Protein AF-A0A351L813-F1 (afdb_monomer_lite)

Foldseek 3Di:
DDQDDPDQPPPPDHDDDDDDDDDPVVVVVLVVVCVVVSHDSVVSVVCVVVCVPPDDDPPDDPPDDDDD

Radius of gyration: 15.04 Å; chains: 1; bounding box: 33×26×46 Å

Structure (mmCIF, N/CA/C/O backbone):
data_AF-A0A351L813-F1
#
_entry.id   AF-A0A351L813-F1
#
loop_
_atom_site.group_PDB
_atom_site.id
_atom_site.type_symbol
_atom_site.label_atom_id
_atom_site.label_alt_id
_atom_site.label_comp_id
_atom_site.label_asym_id
_atom_site.label_entity_id
_atom_site.label_seq_id
_atom_site.pdbx_PDB_ins_code
_atom_site.Cartn_x
_atom_site.Cartn_y
_atom_site.Cartn_z
_atom_site.occupancy
_atom_site.B_iso_or_equiv
_atom_site.auth_seq_id
_atom_site.auth_comp_id
_atom_site.auth_asym_id
_atom_site.auth_atom_id
_atom_site.pdbx_PDB_model_num
ATOM 1 N N . MET A 1 1 ? -3.720 9.205 18.435 1.00 42.00 1 MET A N 1
ATOM 2 C CA . MET A 1 1 ? -4.804 8.452 17.769 1.00 42.00 1 MET A CA 1
ATOM 3 C C . MET A 1 1 ? -4.248 7.100 17.350 1.00 42.00 1 MET A C 1
ATOM 5 O O . MET A 1 1 ? -3.307 7.060 16.566 1.00 42.00 1 MET A O 1
ATOM 9 N N . THR A 1 2 ? -4.725 6.011 17.944 1.00 50.09 2 THR A N 1
ATOM 10 C CA . THR A 1 2 ? -4.321 4.642 17.594 1.00 50.09 2 THR A CA 1
ATOM 11 C C . THR A 1 2 ? -5.052 4.214 16.321 1.00 50.09 2 THR A C 1
ATOM 13 O O . THR A 1 2 ? -6.252 4.442 16.191 1.00 50.09 2 THR A O 1
ATOM 16 N N . ARG A 1 3 ? -4.333 3.645 15.344 1.00 59.50 3 ARG A N 1
ATOM 17 C CA . ARG A 1 3 ? -4.951 3.136 14.108 1.00 59.50 3 ARG A CA 1
ATOM 18 C C . ARG A 1 3 ? -5.903 1.981 14.455 1.00 59.50 3 ARG A C 1
ATOM 20 O O . ARG A 1 3 ? -5.515 1.146 15.278 1.00 59.50 3 ARG A O 1
ATOM 27 N N . PRO A 1 4 ? -7.101 1.904 13.849 1.00 59.16 4 PRO A N 1
ATOM 28 C CA . PRO A 1 4 ? -8.002 0.781 14.066 1.00 59.16 4 PRO A CA 1
ATOM 29 C C . PRO A 1 4 ? -7.298 -0.524 13.676 1.00 59.16 4 PRO A C 1
ATOM 31 O O . PRO A 1 4 ? -6.682 -0.642 12.614 1.00 59.16 4 PRO A O 1
ATOM 34 N N . LYS A 1 5 ? -7.319 -1.482 14.602 1.00 51.09 5 LYS A N 1
ATOM 35 C CA . LYS A 1 5 ? -6.741 -2.813 14.429 1.00 51.09 5 LYS A CA 1
ATOM 36 C C . LYS A 1 5 ? -7.653 -3.559 13.458 1.00 51.09 5 LYS A C 1
ATOM 38 O O . LYS 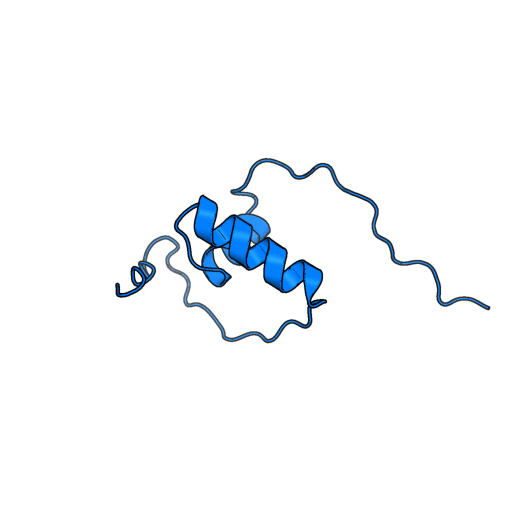A 1 5 ? -8.821 -3.744 13.771 1.00 51.09 5 LYS A O 1
ATOM 43 N N . ALA A 1 6 ? -7.131 -3.920 12.288 1.00 54.56 6 ALA A N 1
ATOM 44 C CA . ALA A 1 6 ? -7.889 -4.662 11.285 1.00 54.56 6 ALA A CA 1
ATOM 45 C C . ALA A 1 6 ? -8.481 -5.934 11.914 1.00 54.56 6 ALA A C 1
ATOM 47 O O . ALA A 1 6 ? -7.749 -6.705 12.548 1.00 54.56 6 ALA A O 1
ATOM 48 N N . ASP A 1 7 ? -9.794 -6.093 11.763 1.00 52.41 7 ASP A N 1
ATOM 49 C CA . ASP A 1 7 ? -10.541 -7.281 12.152 1.00 52.41 7 ASP A CA 1
ATOM 50 C C . ASP A 1 7 ? -9.958 -8.495 11.413 1.00 52.41 7 ASP A C 1
ATO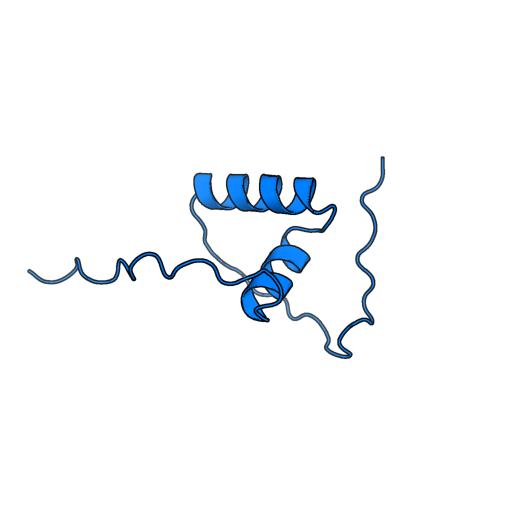M 52 O O . ASP A 1 7 ? -9.752 -8.464 10.199 1.00 52.41 7 ASP A O 1
ATOM 56 N N . ARG A 1 8 ? -9.567 -9.525 12.164 1.00 53.44 8 ARG A N 1
ATOM 57 C CA . ARG A 1 8 ? -8.809 -10.673 11.643 1.00 53.44 8 ARG A CA 1
ATOM 58 C C . ARG A 1 8 ? -9.708 -11.806 11.150 1.00 53.44 8 ARG A C 1
ATOM 60 O O . ARG A 1 8 ? -9.167 -12.822 10.730 1.00 53.44 8 ARG A O 1
ATOM 67 N N . GLU A 1 9 ? -11.030 -11.647 11.179 1.00 53.00 9 GLU A N 1
ATOM 68 C CA . GLU A 1 9 ? -11.957 -12.770 10.975 1.00 53.00 9 GLU A CA 1
ATOM 69 C C . GLU A 1 9 ? -12.838 -12.682 9.719 1.00 53.00 9 GLU A C 1
ATOM 71 O O . GLU A 1 9 ? -13.556 -13.631 9.424 1.00 53.00 9 GLU A O 1
ATOM 76 N N . GLY A 1 10 ? -12.743 -11.620 8.912 1.00 60.34 10 GLY A N 1
ATOM 77 C CA . GLY A 1 10 ? -13.668 -11.411 7.785 1.00 60.34 10 GLY A CA 1
ATOM 78 C C . GLY A 1 10 ? -13.647 -12.478 6.675 1.00 60.34 10 GLY A C 1
ATOM 79 O O . GLY A 1 10 ? -14.672 -12.695 6.035 1.00 60.34 10 GLY A O 1
ATOM 80 N N . TYR A 1 11 ? -12.515 -13.159 6.447 1.00 68.00 11 TYR A N 1
ATOM 81 C CA . TYR A 1 11 ? -12.351 -14.104 5.324 1.00 68.00 11 TYR A CA 1
ATOM 82 C C . TYR A 1 11 ? -11.958 -15.532 5.736 1.00 68.00 11 TYR A C 1
ATOM 84 O O . TYR A 1 11 ? -11.765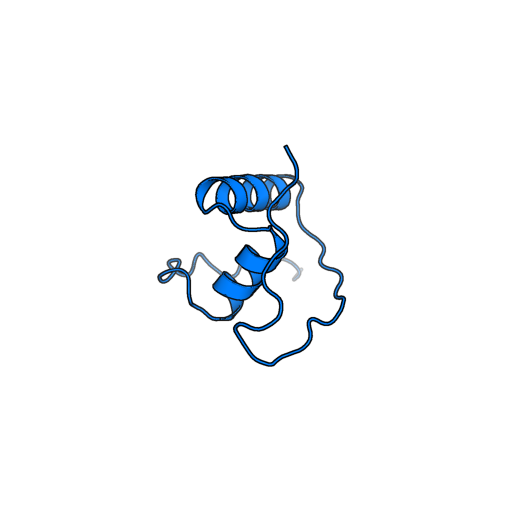 -16.378 4.871 1.00 68.00 11 TYR A O 1
ATOM 92 N N . GLY A 1 12 ? -11.810 -15.823 7.035 1.00 75.00 12 GLY A N 1
ATOM 93 C CA . GLY A 1 12 ? -11.437 -17.161 7.530 1.00 75.00 12 GLY A CA 1
ATOM 94 C C . GLY A 1 12 ? -10.008 -17.632 7.201 1.00 75.00 12 GLY A C 1
ATOM 95 O O . GLY A 1 12 ? -9.597 -18.699 7.654 1.00 75.00 12 GLY A O 1
ATOM 96 N N . GLU A 1 13 ? -9.229 -16.842 6.458 1.00 81.25 13 GLU A N 1
ATOM 97 C CA . GLU A 1 13 ? -7.839 -17.128 6.091 1.00 81.25 13 GLU A CA 1
ATOM 98 C C . GLU A 1 13 ? -6.850 -16.410 7.023 1.00 81.25 13 GLU A C 1
ATOM 100 O O . GLU A 1 13 ? -7.063 -15.269 7.445 1.00 81.25 13 GLU A O 1
ATOM 105 N N . LYS A 1 14 ? -5.721 -17.062 7.327 1.00 84.81 14 LYS A N 1
ATOM 106 C CA . LYS A 1 14 ? -4.611 -16.414 8.039 1.00 84.81 14 LYS A CA 1
ATOM 107 C C . LYS A 1 14 ? -3.741 -15.658 7.037 1.00 84.81 14 LYS A C 1
ATOM 109 O O . LYS A 1 14 ? -3.389 -16.195 5.996 1.00 84.81 14 LYS A O 1
ATOM 114 N N . LYS A 1 15 ? -3.359 -14.425 7.380 1.00 84.12 15 LYS A N 1
ATOM 115 C CA . LYS A 1 15 ? -2.426 -13.628 6.571 1.00 84.12 15 LYS A CA 1
ATOM 116 C C . LYS A 1 15 ? -1.007 -14.186 6.698 1.00 84.12 15 LYS A C 1
ATOM 118 O O . LYS A 1 15 ? -0.461 -14.201 7.803 1.00 84.12 15 LYS A O 1
ATOM 123 N N . ASP A 1 16 ? -0.402 -14.550 5.574 1.00 88.94 16 ASP A N 1
ATOM 124 C CA . ASP A 1 16 ? 1.025 -14.861 5.492 1.00 88.94 16 ASP A CA 1
ATOM 125 C C . ASP A 1 16 ? 1.863 -13.594 5.295 1.00 88.94 16 ASP A C 1
ATOM 127 O O . ASP A 1 16 ? 1.427 -12.594 4.715 1.00 88.94 16 ASP A O 1
ATOM 131 N N . ARG A 1 17 ? 3.103 -13.614 5.798 1.00 90.94 17 ARG A N 1
ATOM 132 C CA . ARG A 1 17 ? 4.026 -12.487 5.636 1.00 90.94 17 ARG A CA 1
ATOM 133 C C . ARG A 1 17 ? 4.743 -12.591 4.295 1.00 90.94 17 ARG A C 1
ATOM 135 O O . ARG A 1 17 ? 5.614 -13.436 4.122 1.00 90.94 17 ARG A O 1
ATOM 142 N N . VAL A 1 18 ? 4.444 -11.656 3.401 1.00 89.88 18 VAL A N 1
ATOM 143 C CA . VAL A 1 18 ? 5.129 -11.496 2.111 1.00 89.88 18 VAL A CA 1
ATOM 144 C C . VAL A 1 18 ? 5.905 -10.179 2.065 1.00 89.88 18 VAL A C 1
ATOM 146 O O . VAL A 1 18 ? 5.555 -9.216 2.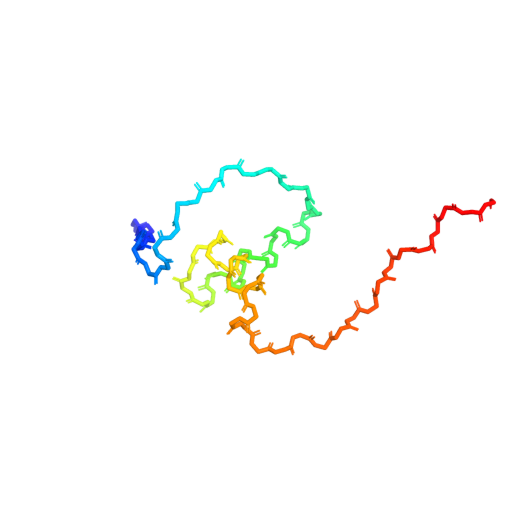749 1.00 89.88 18 VAL A O 1
ATOM 149 N N . ASN A 1 19 ? 6.960 -10.130 1.252 1.00 93.06 19 ASN A N 1
ATOM 150 C CA . ASN A 1 19 ? 7.684 -8.897 0.944 1.00 93.06 19 ASN A CA 1
ATOM 151 C C . ASN A 1 19 ? 7.417 -8.519 -0.514 1.00 93.06 19 ASN A C 1
ATOM 153 O O . ASN A 1 19 ? 7.530 -9.366 -1.397 1.00 93.06 19 ASN A O 1
ATOM 157 N N . ILE A 1 20 ? 7.095 -7.250 -0.761 1.00 90.69 20 ILE A N 1
ATOM 158 C CA . ILE A 1 20 ? 6.916 -6.697 -2.106 1.00 90.69 20 ILE A CA 1
ATOM 159 C C . ILE A 1 20 ? 7.771 -5.442 -2.256 1.00 90.69 20 ILE A C 1
ATOM 161 O O . ILE A 1 20 ? 7.900 -4.653 -1.317 1.00 90.69 20 ILE A O 1
ATOM 165 N N . THR A 1 21 ? 8.337 -5.246 -3.443 1.00 94.19 21 THR 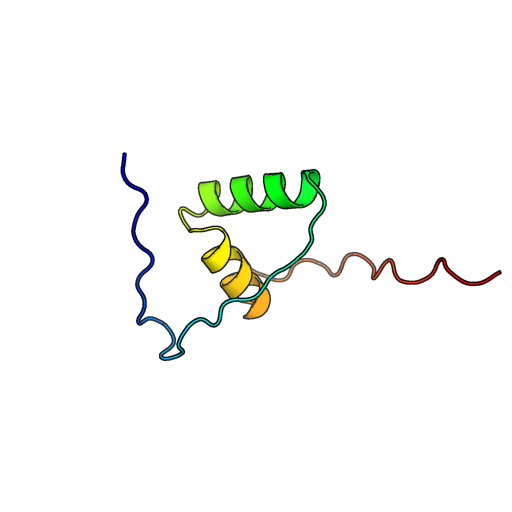A N 1
ATOM 166 C CA . THR A 1 21 ? 9.140 -4.064 -3.769 1.00 94.19 21 THR A CA 1
ATOM 167 C C . THR A 1 21 ? 8.308 -3.119 -4.620 1.00 94.19 21 THR A C 1
ATOM 169 O O . THR A 1 21 ? 7.749 -3.523 -5.635 1.00 94.19 21 THR A O 1
ATOM 172 N N . LEU A 1 22 ? 8.226 -1.854 -4.209 1.00 93.56 22 LEU A N 1
ATOM 173 C CA . LEU A 1 22 ? 7.425 -0.826 -4.868 1.00 93.56 22 LEU A CA 1
ATOM 174 C C . LEU A 1 22 ? 8.221 0.472 -4.978 1.00 93.56 22 LEU A C 1
ATOM 176 O O . LEU A 1 22 ? 8.998 0.812 -4.081 1.00 93.56 22 LEU A O 1
ATOM 180 N N . THR A 1 23 ? 7.969 1.242 -6.036 1.00 97.38 23 THR A N 1
ATOM 181 C CA . THR A 1 23 ? 8.534 2.590 -6.163 1.00 97.38 23 THR A CA 1
ATOM 182 C C . THR A 1 23 ? 8.040 3.495 -5.023 1.00 97.38 23 THR A C 1
ATOM 184 O O . THR A 1 23 ? 6.931 3.291 -4.513 1.00 97.38 23 THR A O 1
ATOM 187 N N . PRO A 1 24 ? 8.803 4.531 -4.624 1.00 96.25 24 PRO A N 1
ATOM 188 C CA . PRO A 1 24 ? 8.364 5.471 -3.588 1.00 96.25 24 PRO A CA 1
ATOM 189 C C . PRO A 1 24 ? 7.009 6.120 -3.907 1.00 96.25 24 PRO A C 1
ATOM 191 O O . PRO A 1 24 ? 6.166 6.292 -3.026 1.00 96.25 24 PRO A O 1
ATOM 194 N N . THR A 1 25 ? 6.763 6.421 -5.186 1.00 96.75 25 THR A N 1
ATOM 195 C CA . THR A 1 25 ? 5.485 6.965 -5.660 1.00 96.75 25 THR A CA 1
ATOM 196 C C . THR A 1 25 ? 4.333 5.996 -5.413 1.00 96.75 25 THR A C 1
ATOM 198 O O . THR A 1 25 ? 3.310 6.408 -4.872 1.00 96.75 25 THR A O 1
ATOM 201 N N . ALA A 1 26 ? 4.498 4.714 -5.750 1.00 94.19 26 ALA A N 1
ATOM 202 C CA . ALA A 1 26 ? 3.465 3.704 -5.534 1.00 94.19 26 ALA A CA 1
ATOM 203 C C . ALA A 1 26 ? 3.155 3.515 -4.041 1.00 94.19 26 ALA A C 1
ATOM 205 O O . ALA A 1 26 ? 1.988 3.461 -3.660 1.00 94.19 26 ALA A O 1
ATOM 206 N N . GLN A 1 27 ? 4.181 3.501 -3.181 1.00 95.44 27 GLN A N 1
ATOM 207 C CA . GLN A 1 27 ? 3.994 3.412 -1.728 1.00 95.44 27 GLN A CA 1
ATOM 208 C C . GLN A 1 27 ? 3.153 4.580 -1.191 1.00 95.44 27 GLN A C 1
ATOM 210 O O . GLN A 1 27 ? 2.197 4.362 -0.448 1.00 95.44 27 GLN A O 1
ATOM 215 N N . ARG A 1 28 ? 3.462 5.811 -1.623 1.00 96.00 28 ARG A N 1
ATOM 216 C CA . ARG A 1 28 ? 2.716 7.013 -1.226 1.00 96.00 28 ARG A CA 1
ATOM 217 C C . ARG A 1 28 ? 1.264 6.978 -1.702 1.00 96.00 28 ARG A C 1
ATOM 219 O O . ARG A 1 28 ? 0.377 7.358 -0.944 1.00 96.00 28 ARG A O 1
ATOM 226 N N . LEU A 1 29 ? 1.017 6.537 -2.935 1.00 95.56 29 LEU A N 1
ATOM 227 C CA . LEU A 1 29 ? -0.341 6.437 -3.478 1.00 95.56 29 LEU A CA 1
ATOM 228 C C . LEU A 1 29 ? -1.178 5.403 -2.716 1.00 95.56 29 LEU A C 1
ATOM 230 O O . LEU A 1 29 ? -2.317 5.700 -2.363 1.00 95.56 29 LEU A O 1
ATOM 234 N N . LEU A 1 30 ? -0.599 4.243 -2.385 1.00 93.94 30 LEU A N 1
ATOM 235 C CA . LEU A 1 30 ? -1.268 3.234 -1.560 1.00 93.94 30 LEU A CA 1
ATOM 236 C C . LEU A 1 30 ? -1.612 3.772 -0.167 1.00 93.94 30 LEU A C 1
ATOM 238 O O . LEU A 1 30 ? -2.706 3.524 0.329 1.00 93.94 30 LEU A O 1
ATOM 242 N N . ASP A 1 31 ? -0.713 4.535 0.459 1.00 94.62 31 ASP A N 1
ATOM 243 C CA . ASP A 1 31 ? -0.984 5.160 1.759 1.00 94.62 31 ASP A CA 1
ATOM 244 C C . ASP A 1 31 ? -2.117 6.184 1.697 1.00 94.62 31 ASP A C 1
ATOM 246 O O . ASP A 1 31 ? -2.973 6.217 2.582 1.00 94.62 31 ASP A O 1
ATOM 250 N N . GLN A 1 32 ? -2.145 7.001 0.643 1.00 95.31 32 GLN A N 1
ATOM 251 C CA . GLN A 1 32 ? -3.212 7.975 0.429 1.00 95.31 32 GLN A CA 1
ATOM 252 C C . GLN A 1 32 ? -4.561 7.280 0.220 1.00 95.31 32 GLN A C 1
ATOM 254 O O . GLN A 1 32 ? -5.531 7.626 0.890 1.00 95.31 32 GLN A O 1
ATOM 259 N N . GLN A 1 33 ? -4.617 6.269 -0.649 1.00 93.06 33 GLN A N 1
ATOM 260 C CA . GLN A 1 33 ? -5.836 5.498 -0.905 1.00 93.06 33 GLN A CA 1
ATOM 261 C C . GLN A 1 33 ? -6.330 4.775 0.353 1.00 93.06 33 GLN A C 1
ATOM 263 O O . GLN A 1 33 ? -7.512 4.852 0.680 1.00 93.06 33 GLN A O 1
ATOM 268 N N . ALA A 1 34 ? -5.425 4.138 1.099 1.00 91.00 34 ALA A N 1
ATOM 269 C CA . ALA A 1 34 ? -5.760 3.459 2.345 1.00 91.00 34 ALA A CA 1
ATOM 270 C C . ALA A 1 34 ? -6.316 4.446 3.385 1.00 91.00 34 ALA A C 1
ATOM 272 O O . ALA A 1 34 ? -7.321 4.159 4.032 1.00 91.00 34 ALA A O 1
ATOM 273 N N . SER A 1 35 ? -5.723 5.641 3.490 1.00 92.31 35 SER A N 1
ATOM 274 C CA . SER A 1 35 ? -6.211 6.695 4.384 1.00 92.31 35 SER A CA 1
ATOM 275 C C . SER A 1 35 ? -7.591 7.220 3.989 1.00 92.31 35 SER A C 1
ATOM 277 O O . SER A 1 35 ? -8.398 7.471 4.878 1.00 92.31 35 SER A O 1
ATOM 279 N N . VAL A 1 36 ? -7.867 7.395 2.692 1.00 91.44 36 VAL A N 1
ATOM 280 C CA . VAL A 1 36 ? -9.181 7.843 2.193 1.00 91.44 36 VAL A CA 1
ATOM 281 C C . VAL A 1 36 ? -10.263 6.806 2.487 1.00 91.44 36 VAL A C 1
ATOM 283 O O . VAL A 1 36 ? -11.365 7.165 2.887 1.00 91.44 36 VAL A O 1
ATOM 286 N N . LEU A 1 37 ? -9.938 5.522 2.335 1.00 87.56 37 LEU A N 1
ATOM 287 C CA . LEU A 1 37 ? -10.854 4.411 2.598 1.00 87.56 37 LEU A CA 1
ATOM 288 C C . LEU A 1 37 ? -10.942 4.035 4.087 1.00 87.56 37 LEU A C 1
ATOM 290 O O . LEU A 1 37 ? -11.741 3.179 4.455 1.00 87.56 37 LEU A O 1
ATOM 294 N N . GLY A 1 38 ? -10.123 4.645 4.950 1.00 89.94 38 GLY A N 1
ATOM 295 C CA . GLY A 1 38 ? -10.074 4.328 6.378 1.00 89.94 38 GLY A CA 1
ATOM 296 C C . GLY A 1 38 ? -9.545 2.921 6.689 1.00 89.94 38 GLY A C 1
ATOM 297 O O . GLY A 1 38 ? -9.784 2.405 7.780 1.00 89.94 38 GLY A O 1
ATOM 298 N N . VAL A 1 39 ? -8.820 2.298 5.756 1.00 88.88 39 VAL A N 1
ATOM 299 C CA . VAL A 1 39 ? -8.271 0.941 5.888 1.00 88.88 39 VAL A CA 1
ATOM 300 C C . VAL A 1 39 ? -6.751 0.961 6.032 1.00 88.88 39 VAL A C 1
ATOM 302 O O . VAL A 1 39 ? -6.079 1.973 5.839 1.00 88.88 39 VAL A O 1
ATOM 305 N N . SER A 1 40 ? -6.170 -0.181 6.395 1.00 92.19 40 SER A N 1
ATOM 306 C CA . SER A 1 40 ? -4.714 -0.335 6.381 1.00 92.19 40 SER A CA 1
ATOM 307 C C . SER A 1 40 ? -4.194 -0.575 4.961 1.00 92.19 40 SER A C 1
ATOM 309 O O . SER A 1 40 ? -4.912 -1.089 4.109 1.00 92.19 40 SER A O 1
ATOM 311 N N . ARG A 1 41 ? -2.913 -0.276 4.712 1.00 92.75 41 ARG A N 1
ATOM 312 C CA . ARG A 1 41 ? -2.267 -0.551 3.417 1.00 92.75 41 ARG A CA 1
ATOM 313 C C . ARG A 1 41 ? -2.363 -2.025 3.007 1.00 92.75 41 ARG A C 1
ATOM 315 O O . ARG A 1 41 ? -2.587 -2.318 1.841 1.00 92.75 41 ARG A O 1
ATOM 322 N N . SER A 1 42 ? -2.193 -2.951 3.952 1.00 91.50 42 SER A N 1
ATOM 323 C CA . SER A 1 42 ? -2.312 -4.387 3.674 1.00 91.50 42 SER A CA 1
ATOM 324 C C . SER A 1 42 ? -3.749 -4.794 3.369 1.00 91.50 42 SER A C 1
ATOM 326 O O . SER A 1 42 ? -3.963 -5.649 2.523 1.00 91.50 42 SER A O 1
ATOM 328 N N . GLU A 1 43 ? -4.730 -4.161 4.010 1.00 90.69 43 GLU A N 1
ATOM 329 C CA . GLU A 1 43 ? -6.142 -4.392 3.703 1.00 90.69 43 GLU A CA 1
ATOM 330 C C . GLU A 1 43 ? -6.519 -3.857 2.319 1.00 90.69 43 GLU A C 1
ATOM 332 O O . GLU A 1 43 ? -7.197 -4.541 1.563 1.00 90.69 43 GLU A O 1
ATOM 337 N N . LEU A 1 44 ? -6.001 -2.685 1.940 1.00 92.19 44 LEU A N 1
ATOM 338 C CA . LEU A 1 44 ? -6.153 -2.161 0.584 1.00 92.19 44 LEU A CA 1
ATOM 339 C C . LEU A 1 44 ? -5.597 -3.140 -0.464 1.00 92.19 44 LEU A C 1
ATOM 341 O O . LEU A 1 44 ? -6.252 -3.405 -1.466 1.00 92.19 44 LEU A O 1
ATOM 345 N N . ILE A 1 45 ? -4.403 -3.697 -0.230 1.00 91.94 45 ILE A N 1
ATOM 346 C CA . ILE A 1 45 ? -3.778 -4.673 -1.139 1.00 91.94 45 ILE A CA 1
ATOM 347 C C . ILE A 1 45 ? -4.635 -5.942 -1.269 1.00 91.94 45 ILE A C 1
ATOM 349 O O . ILE A 1 45 ? -4.833 -6.423 -2.382 1.00 91.94 45 ILE A O 1
ATOM 353 N N . GLU A 1 46 ? -5.176 -6.457 -0.165 1.00 90.88 46 GLU A N 1
ATOM 354 C CA . GLU A 1 46 ? -6.090 -7.610 -0.168 1.00 90.88 46 GLU A CA 1
ATOM 355 C C . GLU A 1 46 ? -7.372 -7.312 -0.954 1.00 90.88 46 GLU A C 1
ATOM 357 O O . GLU A 1 46 ? -7.784 -8.109 -1.794 1.00 90.88 46 GLU A O 1
ATOM 362 N N . GLN A 1 47 ? -7.979 -6.140 -0.743 1.00 89.88 47 GLN A N 1
ATOM 363 C CA . GLN A 1 47 ? -9.180 -5.721 -1.467 1.00 89.88 47 GLN A CA 1
ATOM 364 C C . GLN A 1 47 ? -8.931 -5.587 -2.975 1.00 89.88 47 GLN A C 1
ATOM 366 O O . GLN A 1 47 ? -9.779 -6.000 -3.767 1.00 89.88 47 GLN A O 1
ATOM 371 N N . ILE A 1 48 ? -7.766 -5.065 -3.381 1.00 90.12 48 ILE A N 1
ATOM 372 C CA . ILE A 1 48 ? -7.341 -5.024 -4.790 1.00 90.12 48 ILE A CA 1
ATOM 373 C C . ILE A 1 48 ? -7.197 -6.445 -5.342 1.00 90.12 48 ILE A C 1
ATOM 375 O O . ILE A 1 48 ? -7.773 -6.755 -6.381 1.00 90.12 48 ILE A O 1
ATOM 379 N N . ALA A 1 49 ? -6.459 -7.316 -4.648 1.00 89.50 49 ALA A N 1
ATOM 380 C CA . ALA A 1 49 ? -6.200 -8.684 -5.097 1.00 89.50 49 ALA A CA 1
ATOM 381 C C . ALA A 1 49 ? -7.485 -9.519 -5.225 1.00 89.50 49 ALA A C 1
ATOM 383 O O . ALA A 1 49 ? -7.589 -10.364 -6.110 1.00 89.50 49 ALA A O 1
ATOM 384 N N . ARG A 1 50 ? -8.480 -9.251 -4.373 1.00 87.38 50 ARG A N 1
ATOM 385 C CA . ARG A 1 50 ? -9.791 -9.917 -4.372 1.00 87.38 50 ARG A CA 1
ATOM 386 C C . ARG A 1 50 ? -10.812 -9.265 -5.313 1.00 87.38 50 ARG A C 1
ATOM 388 O O . ARG A 1 50 ? -11.942 -9.734 -5.381 1.00 87.38 50 ARG A O 1
ATOM 395 N N . GLY A 1 51 ? -10.445 -8.191 -6.021 1.00 86.62 51 GLY A N 1
ATOM 396 C CA . GLY A 1 51 ? -11.344 -7.481 -6.940 1.00 86.62 51 GLY A CA 1
ATOM 397 C C . GLY A 1 51 ? -12.510 -6.764 -6.248 1.00 86.62 51 GLY A C 1
ATOM 398 O O . GLY A 1 51 ? -13.537 -6.516 -6.873 1.00 86.62 51 GLY A O 1
ATOM 399 N N . LEU A 1 52 ? -12.371 -6.445 -4.957 1.00 84.00 52 LEU A N 1
ATOM 400 C CA . LEU A 1 52 ? -13.405 -5.783 -4.152 1.00 84.00 52 LEU A CA 1
ATOM 401 C C . LEU A 1 52 ? -13.452 -4.268 -4.382 1.00 84.00 52 LEU A C 1
ATOM 403 O O . LEU A 1 52 ? -14.449 -3.620 -4.069 1.00 84.00 52 LEU A O 1
ATOM 407 N N . LEU A 1 53 ? -12.381 -3.699 -4.936 1.00 79.25 53 LEU A N 1
ATOM 408 C CA . LEU A 1 53 ? -12.367 -2.330 -5.436 1.00 79.25 53 LEU A CA 1
ATOM 409 C C . LEU A 1 53 ? -12.732 -2.374 -6.917 1.00 79.25 53 LEU A C 1
ATOM 411 O O . LEU A 1 53 ? -12.081 -3.080 -7.687 1.00 79.25 53 LEU A O 1
ATOM 415 N N . GLY A 1 54 ? -13.793 -1.650 -7.286 1.00 65.06 54 GLY A N 1
ATOM 416 C CA . GLY A 1 54 ? -14.338 -1.629 -8.643 1.00 65.06 54 GLY A CA 1
ATOM 417 C C . GLY A 1 54 ? -13.252 -1.497 -9.713 1.00 65.06 54 GLY A C 1
ATOM 418 O O . GLY A 1 54 ? -12.274 -0.774 -9.532 1.00 65.06 54 GLY A O 1
ATOM 419 N N . SER A 1 55 ? -13.438 -2.235 -10.808 1.00 53.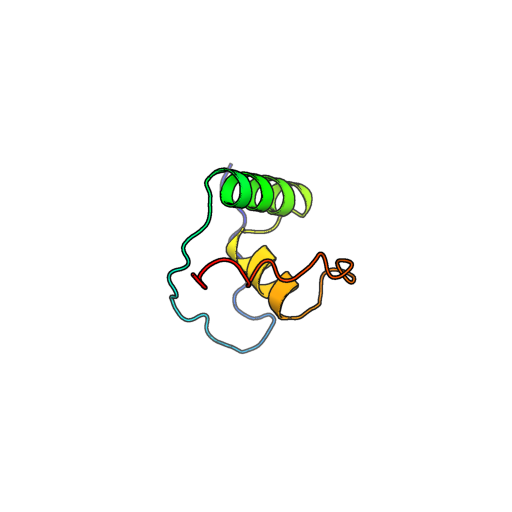53 55 SER A N 1
ATOM 420 C CA . SER A 1 55 ? -12.473 -2.484 -11.878 1.00 53.53 55 SER A CA 1
ATOM 421 C C . SER A 1 55 ? -11.594 -1.275 -12.208 1.00 53.53 55 SER A C 1
ATOM 423 O O . SER A 1 55 ? -12.052 -0.307 -12.816 1.00 53.53 55 SER A O 1
ATOM 425 N N . TYR A 1 56 ? -10.305 -1.349 -11.869 1.00 55.38 56 TYR A N 1
ATOM 426 C CA . TYR A 1 56 ? -9.322 -0.445 -12.453 1.00 55.38 56 TYR A CA 1
ATOM 427 C C . TYR A 1 56 ? -9.242 -0.761 -13.953 1.00 55.38 56 TYR A C 1
ATOM 429 O O . TYR A 1 56 ? -8.974 -1.916 -14.300 1.00 55.38 56 TYR A O 1
ATOM 437 N N . PRO A 1 57 ? -9.481 0.205 -14.863 1.00 48.47 57 PRO A N 1
ATOM 438 C CA . PRO A 1 57 ? -9.238 -0.023 -16.277 1.00 48.47 57 PRO A CA 1
ATOM 439 C C . PRO A 1 57 ? -7.781 -0.454 -16.433 1.00 48.47 57 PRO A C 1
ATOM 441 O O . PRO A 1 57 ? -6.872 0.176 -15.890 1.00 48.47 57 PRO A O 1
ATOM 444 N N . GLN A 1 58 ? -7.587 -1.581 -17.111 1.00 48.00 58 GLN A N 1
ATOM 445 C CA . GLN A 1 58 ? -6.317 -2.280 -17.216 1.00 48.00 58 GLN A CA 1
ATOM 446 C C . GLN A 1 58 ? -5.301 -1.411 -17.968 1.00 48.00 58 GLN A C 1
ATOM 448 O O . GLN A 1 58 ? -5.177 -1.463 -19.190 1.00 48.00 58 GLN A O 1
ATOM 453 N N . ALA A 1 59 ? -4.585 -0.560 -17.236 1.00 52.09 59 ALA A N 1
ATOM 454 C CA . ALA A 1 59 ? -3.513 0.244 -17.785 1.00 52.09 59 ALA A CA 1
ATOM 455 C C . ALA A 1 59 ? -2.301 -0.666 -18.009 1.00 52.09 59 ALA A C 1
ATOM 457 O O . ALA A 1 59 ? -1.539 -0.935 -17.090 1.00 52.09 59 ALA A O 1
ATOM 458 N N . LYS A 1 60 ? -2.203 -1.158 -19.249 1.00 49.22 60 LYS A N 1
ATOM 459 C CA . LYS A 1 60 ? -0.990 -1.534 -19.990 1.00 49.22 60 LYS A CA 1
ATOM 460 C C . LYS A 1 60 ? 0.109 -2.206 -19.152 1.00 49.22 60 LYS A C 1
ATOM 462 O O . LYS A 1 60 ? 0.865 -1.550 -18.441 1.00 49.22 60 LYS A O 1
ATOM 467 N N . VAL A 1 61 ? 0.254 -3.517 -19.333 1.00 50.31 61 VAL A N 1
ATOM 468 C CA . VAL A 1 61 ? 1.416 -4.285 -18.872 1.00 50.31 61 VAL A CA 1
ATOM 469 C C . VAL A 1 61 ? 2.668 -3.686 -19.531 1.00 50.31 61 VAL A C 1
ATOM 471 O O . VAL A 1 61 ? 2.937 -3.930 -20.703 1.00 50.31 61 VAL A O 1
ATOM 474 N N . LEU A 1 62 ? 3.405 -2.831 -18.818 1.00 55.28 62 LEU A N 1
ATOM 475 C CA . LEU A 1 62 ? 4.724 -2.359 -19.245 1.00 55.28 62 LEU A CA 1
ATOM 476 C C . LEU A 1 62 ? 5.728 -3.460 -18.915 1.00 55.28 62 LEU A C 1
ATOM 478 O O . LEU A 1 62 ? 6.391 -3.440 -17.883 1.00 55.28 62 LEU A O 1
ATOM 482 N N . GLY A 1 63 ? 5.752 -4.460 -19.787 1.00 56.94 63 GLY A N 1
ATOM 483 C CA . GLY A 1 63 ? 6.592 -5.640 -19.681 1.00 56.94 63 GLY A CA 1
ATOM 484 C C . GLY A 1 63 ? 7.227 -6.006 -21.011 1.00 56.94 63 GLY A C 1
ATOM 485 O O . GLY A 1 63 ? 7.260 -7.179 -21.328 1.00 56.94 63 GLY A O 1
ATOM 486 N N . GLU A 1 64 ? 7.715 -5.033 -21.781 1.00 54.94 64 GLU A N 1
ATOM 487 C CA . GLU A 1 64 ? 8.625 -5.286 -22.904 1.00 54.94 64 GLU A CA 1
ATOM 488 C C . GLU A 1 64 ? 9.593 -4.107 -23.040 1.00 54.94 64 GLU A C 1
ATOM 490 O O . GLU A 1 64 ? 9.295 -3.136 -23.721 1.00 54.94 64 GLU A O 1
ATOM 495 N N . PHE A 1 65 ? 10.731 -4.155 -22.346 1.00 54.12 65 PHE A N 1
ATOM 496 C CA . PHE A 1 65 ? 11.950 -3.457 -22.780 1.00 54.12 65 PHE A CA 1
ATOM 497 C C . PHE A 1 65 ? 13.180 -4.081 -22.110 1.00 54.12 65 PHE A C 1
ATOM 499 O O . PHE A 1 65 ? 13.846 -3.469 -21.287 1.00 54.12 65 PHE A O 1
ATOM 506 N N . CYS A 1 66 ? 13.447 -5.339 -22.461 1.00 49.19 66 CYS A N 1
ATOM 507 C CA . CYS A 1 66 ? 14.763 -5.971 -22.347 1.00 49.19 66 CYS A CA 1
ATOM 508 C C . CYS A 1 66 ? 14.918 -6.941 -23.529 1.00 49.19 66 CYS A C 1
ATOM 510 O O . CYS A 1 66 ? 14.914 -8.155 -23.344 1.00 49.19 66 CYS A O 1
ATOM 512 N N . ALA A 1 67 ? 14.979 -6.419 -24.754 1.00 49.28 67 ALA A N 1
ATOM 513 C CA . ALA A 1 67 ? 15.449 -7.183 -25.903 1.00 49.28 67 ALA A CA 1
ATOM 514 C C . ALA A 1 67 ? 16.162 -6.246 -26.889 1.00 49.28 67 ALA A C 1
ATOM 516 O O . ALA A 1 67 ? 15.524 -5.376 -27.481 1.00 49.28 67 ALA A O 1
ATOM 517 N N . ASN A 1 68 ? 17.464 -6.518 -27.035 1.00 42.06 68 ASN A N 1
ATOM 518 C CA . ASN A 1 68 ? 18.514 -5.901 -27.858 1.00 42.06 68 ASN A CA 1
ATOM 519 C C . ASN A 1 68 ? 19.111 -4.577 -27.384 1.00 42.06 68 ASN A C 1
ATOM 521 O O . ASN A 1 68 ? 18.532 -3.505 -27.652 1.00 42.06 68 ASN A O 1
#

Secondary structure (DSSP, 8-state):
-PPPPPPS-TTSPPPP-------HHHHHHHHHHHHHHT--HHHHHHHHHTT-S---------------

Sequence (68 aa):
MTRPKADREGYGEKKDRVNITLTPTAQRLLDQQASVLGVSRSELIEQIARGLLGSYPQAKVLGEFCAN

pLDDT: mean 76.36, std 18.81, range [42.0, 97.38]